Protein AF-A0A838XEP1-F1 (afdb_monomer_lite)

Radius of gyration: 15.71 Å; chains: 1; bounding box: 43×40×40 Å

Foldseek 3Di:
DPQDWPDKDWEDPVPPFDIWIWTDTAQKIWIFTPQKIKMKRQDDPDDPVVCVVPVQDGSLCVWIFIDIPNHTFWIKHWDPPADDDQAGKTKIFIDGHCVQDPAQWIWIFHNVLTWIWTAHPVGTAWTDDPVQSVVQVCCVPVVPDGSHDRDGIDGDPVYDRNSVRVRVRVSVSSVD

Secondary structure (DSSP, 8-state):
------EEEEE-TTSTT--EEEEEETTEEEEEETTEEEEEE----S-HHHHHH-TT--GGGT-EEEEETTEEEEEEEEPTTPPPSTTS-EEEEEEE-TTTS-TT-EEEEETTTTEEEEEETTEEEEE--GGGHHHHHHHHHH-SS-GGGPPPPEE-TT--HHHHHHHHHHHHTTT-

Sequence (176 aa):
MNEEKRFEWQAFRRARWGPVRVVVRDGLIEATVEDAVVELDVTDRRSAAERAANQWRSVFDDGVPVSLNGARVATVTTAQGSPGGLVRRKRHTITGDAGFVLPGMEYTGRSLPDLVTLRCDAGVLVASRRWASPINVAVTEWSIVREYDLIAPRVTKLAAPEHIALWAALKESQRS

pLDDT: mean 87.33, std 12.67, range [39.53, 98.5]

Organism: NCBI:txid2754045

Structure (mmCIF, N/CA/C/O backbone):
data_AF-A0A838XEP1-F1
#
_entry.id   AF-A0A838XEP1-F1
#
loop_
_atom_site.group_PDB
_atom_site.id
_atom_site.type_symbol
_atom_site.label_atom_id
_atom_site.label_alt_id
_atom_site.label_comp_id
_atom_site.label_asym_id
_atom_site.label_entity_id
_atom_site.label_seq_id
_atom_site.pdbx_PDB_ins_code
_atom_site.Cartn_x
_atom_site.Cartn_y
_atom_site.Cartn_z
_atom_site.occupancy
_atom_site.B_iso_or_equiv
_atom_site.auth_seq_id
_atom_site.auth_comp_id
_atom_site.auth_asym_id
_atom_site.auth_atom_id
_atom_site.pdbx_PDB_model_num
ATOM 1 N N . MET A 1 1 ? 25.930 -6.815 4.510 1.00 39.53 1 MET A N 1
ATOM 2 C CA . MET A 1 1 ? 25.878 -5.795 3.445 1.00 39.53 1 MET A CA 1
ATOM 3 C C . MET A 1 1 ? 24.838 -4.794 3.908 1.00 39.53 1 MET A C 1
ATOM 5 O O . MET A 1 1 ? 23.689 -5.186 4.028 1.00 39.53 1 MET A O 1
ATOM 9 N N . ASN A 1 2 ? 25.254 -3.610 4.364 1.00 43.31 2 ASN A N 1
ATOM 10 C CA . ASN A 1 2 ? 24.314 -2.599 4.856 1.00 43.31 2 ASN A CA 1
ATOM 11 C C . ASN A 1 2 ? 23.475 -2.137 3.665 1.00 43.31 2 ASN A C 1
ATOM 13 O O . ASN A 1 2 ? 24.017 -1.503 2.765 1.00 43.31 2 ASN A O 1
ATOM 17 N N . GLU A 1 3 ? 22.192 -2.486 3.636 1.00 57.25 3 GLU A N 1
ATOM 18 C CA . GLU A 1 3 ? 21.245 -1.847 2.727 1.00 57.25 3 GLU A CA 1
ATOM 19 C C . GLU A 1 3 ? 21.191 -0.367 3.097 1.00 57.25 3 GLU A C 1
ATOM 21 O O . GLU A 1 3 ? 20.745 0.012 4.184 1.00 57.25 3 GLU A O 1
ATOM 26 N N . GLU A 1 4 ? 21.755 0.468 2.232 1.00 74.25 4 GLU A N 1
ATOM 27 C CA . GLU A 1 4 ? 21.905 1.887 2.501 1.00 74.25 4 GLU A CA 1
ATOM 28 C C . GLU A 1 4 ? 20.518 2.536 2.484 1.00 74.25 4 GLU A C 1
ATOM 30 O O . GLU A 1 4 ? 19.822 2.591 1.467 1.00 74.25 4 GLU A O 1
ATOM 35 N N . LYS A 1 5 ? 20.073 2.975 3.661 1.00 78.12 5 LYS A N 1
ATOM 36 C CA . LYS A 1 5 ? 18.837 3.734 3.824 1.00 78.12 5 LYS A CA 1
ATOM 37 C C . LYS A 1 5 ? 18.925 4.999 2.967 1.00 78.12 5 LYS A C 1
ATOM 39 O O . LYS A 1 5 ? 19.746 5.867 3.253 1.00 78.12 5 LYS A O 1
ATOM 44 N N . ARG A 1 6 ? 18.047 5.124 1.964 1.00 79.88 6 ARG A N 1
ATOM 45 C CA . ARG A 1 6 ? 17.985 6.300 1.082 1.00 79.88 6 ARG A CA 1
ATOM 46 C C . ARG A 1 6 ? 17.428 7.507 1.830 1.00 79.88 6 ARG A C 1
ATOM 48 O O . ARG A 1 6 ? 18.043 8.566 1.823 1.00 79.88 6 ARG A O 1
ATOM 55 N N . PHE A 1 7 ? 16.285 7.342 2.498 1.00 86.00 7 PHE A N 1
ATOM 56 C CA . PHE A 1 7 ? 15.699 8.365 3.368 1.00 86.00 7 PHE A CA 1
ATOM 57 C C . PHE A 1 7 ? 14.668 7.770 4.341 1.00 86.00 7 PHE A C 1
ATOM 59 O O . PHE A 1 7 ? 14.270 6.609 4.239 1.00 86.00 7 PHE A O 1
ATOM 66 N N . GLU A 1 8 ? 14.258 8.569 5.325 1.00 89.56 8 GLU A N 1
ATOM 67 C CA . GLU A 1 8 ? 13.152 8.274 6.243 1.00 89.56 8 GLU A CA 1
ATOM 68 C C . GLU A 1 8 ? 12.376 9.550 6.516 1.00 89.56 8 GLU A C 1
ATOM 70 O O . GLU A 1 8 ? 12.986 10.597 6.726 1.00 89.56 8 GLU A O 1
ATOM 75 N N . TRP A 1 9 ? 11.056 9.419 6.604 1.00 88.00 9 TRP A N 1
ATOM 76 C CA . TRP A 1 9 ? 10.175 10.491 7.042 1.00 88.00 9 TRP A CA 1
ATOM 77 C C . TRP A 1 9 ? 9.126 9.982 8.031 1.00 88.00 9 TRP A C 1
ATOM 79 O O . TRP A 1 9 ? 8.805 8.792 8.105 1.00 88.00 9 TRP A O 1
ATOM 89 N N . GLN A 1 10 ? 8.569 10.906 8.813 1.00 89.50 10 GLN A N 1
ATOM 90 C CA . GLN A 1 10 ? 7.481 10.622 9.744 1.00 89.50 10 GLN A CA 1
ATOM 91 C C . GLN A 1 10 ? 6.405 11.701 9.644 1.00 89.50 10 GLN A C 1
ATOM 93 O O . GLN A 1 10 ? 6.710 12.890 9.663 1.00 89.50 10 GLN A O 1
ATOM 98 N N . ALA A 1 11 ? 5.137 11.296 9.606 1.00 88.44 11 ALA A N 1
ATOM 99 C CA . ALA A 1 11 ? 4.006 12.209 9.477 1.00 88.44 11 ALA A CA 1
ATOM 100 C C . ALA A 1 11 ? 2.836 11.832 10.399 1.00 88.44 11 ALA A C 1
ATOM 102 O O . ALA A 1 11 ? 2.818 10.787 11.053 1.00 88.44 11 ALA A O 1
ATOM 103 N N . PHE A 1 12 ? 1.833 12.713 10.438 1.00 89.25 12 PHE A N 1
ATOM 104 C CA . PHE A 1 12 ? 0.529 12.477 11.069 1.00 89.25 12 PHE A CA 1
ATOM 105 C C . PHE A 1 12 ? 0.570 12.192 12.578 1.00 89.25 12 PHE A C 1
ATOM 107 O O . PHE A 1 12 ? -0.330 11.549 13.106 1.00 89.25 12 PHE A O 1
ATOM 114 N N . ARG A 1 13 ? 1.559 12.727 13.304 1.00 86.88 13 ARG A N 1
ATOM 115 C CA . ARG A 1 13 ? 1.718 12.535 14.764 1.00 86.88 13 ARG A CA 1
ATOM 116 C C . ARG A 1 13 ? 0.484 12.912 15.597 1.00 86.88 13 ARG A C 1
ATOM 118 O O . ARG A 1 13 ? 0.311 12.401 16.692 1.00 86.88 13 ARG A O 1
ATOM 125 N N . ARG A 1 14 ? -0.350 13.833 15.100 1.00 86.50 14 ARG A N 1
ATOM 126 C CA . ARG A 1 14 ? -1.587 14.287 15.768 1.00 86.50 14 ARG A CA 1
ATOM 127 C C . ARG A 1 14 ? -2.838 13.520 15.328 1.00 86.50 14 ARG A C 1
ATOM 129 O O . ARG A 1 14 ? -3.922 13.775 15.848 1.00 86.50 14 ARG A O 1
ATOM 136 N N . ALA A 1 15 ? -2.726 12.638 14.336 1.00 89.75 15 ALA A N 1
ATOM 137 C CA . ALA A 1 15 ? -3.834 11.783 13.940 1.00 89.75 15 ALA A CA 1
ATOM 138 C C . ALA A 1 15 ? -4.015 10.671 14.979 1.00 89.75 15 ALA A C 1
ATOM 140 O O . ALA A 1 15 ? -3.038 10.133 15.480 1.00 89.75 15 ALA A O 1
ATOM 141 N N . ARG A 1 16 ? -5.266 10.293 15.270 1.00 91.81 16 ARG A N 1
ATOM 142 C CA . ARG A 1 16 ? -5.583 9.257 16.276 1.00 91.81 16 ARG A CA 1
ATOM 143 C C . ARG A 1 16 ? -5.008 7.872 15.966 1.00 91.81 16 ARG A C 1
ATOM 145 O O . ARG A 1 16 ? -4.899 7.068 16.872 1.00 91.81 16 ARG A O 1
ATOM 152 N N . TRP A 1 17 ? -4.724 7.614 14.697 1.00 92.56 17 TRP A N 1
ATOM 153 C CA . TRP A 1 17 ? -4.163 6.370 14.168 1.00 92.56 17 TRP A CA 1
ATOM 154 C C . TRP A 1 17 ? -2.677 6.506 13.819 1.00 92.56 17 TRP A C 1
ATOM 156 O O . TRP A 1 17 ? -2.081 5.578 13.294 1.00 92.56 17 TRP A O 1
ATOM 166 N N . GLY A 1 18 ? -2.112 7.707 13.973 1.00 90.38 18 GLY A N 1
ATOM 167 C CA . GLY A 1 18 ? -0.711 7.972 13.681 1.00 90.38 18 GLY A CA 1
ATOM 168 C C . GLY A 1 18 ? 0.163 7.794 14.924 1.00 90.38 18 GLY A C 1
ATOM 169 O O . GLY A 1 18 ? -0.347 7.549 16.015 1.00 90.38 18 GLY A O 1
ATOM 170 N N . PRO A 1 19 ? 1.480 8.004 14.793 1.00 93.25 19 PRO A N 1
ATOM 171 C CA . PRO A 1 19 ? 2.179 8.462 13.592 1.00 93.25 19 PRO A CA 1
ATOM 172 C C . PRO A 1 19 ? 2.364 7.373 12.527 1.00 93.25 19 PRO A C 1
ATOM 174 O O . PRO A 1 19 ? 2.343 6.187 12.830 1.00 93.25 19 PRO A O 1
ATOM 177 N N . VAL A 1 20 ? 2.622 7.801 11.288 1.00 94.06 20 VAL A N 1
ATOM 178 C CA . VAL A 1 20 ? 3.193 6.936 10.241 1.00 94.06 20 VAL A CA 1
ATOM 179 C C . VAL A 1 20 ? 4.672 7.251 10.124 1.00 94.06 20 VAL A C 1
ATOM 181 O O . VAL A 1 20 ? 5.041 8.425 10.023 1.00 94.06 20 VAL A O 1
ATOM 184 N N . ARG A 1 21 ? 5.503 6.215 10.093 1.00 94.12 21 ARG A N 1
ATOM 185 C CA . ARG A 1 21 ? 6.922 6.291 9.738 1.00 94.12 21 ARG A CA 1
ATOM 186 C C . ARG A 1 21 ? 7.129 5.550 8.424 1.00 94.12 21 ARG A C 1
ATOM 188 O O . ARG A 1 21 ? 6.587 4.463 8.277 1.00 94.12 21 ARG A O 1
ATOM 195 N N . VAL A 1 22 ? 7.891 6.115 7.495 1.00 93.69 22 VAL A N 1
ATOM 196 C CA . VAL A 1 22 ? 8.273 5.435 6.252 1.00 93.69 22 VAL A CA 1
ATOM 197 C C . VAL A 1 22 ? 9.783 5.470 6.101 1.00 93.69 22 VAL A C 1
ATOM 199 O O . VAL A 1 22 ? 10.406 6.517 6.273 1.00 93.69 22 VAL A O 1
ATOM 202 N N . VAL A 1 23 ? 10.364 4.318 5.785 1.00 93.81 23 VAL A N 1
ATOM 203 C CA . VAL A 1 23 ? 11.787 4.136 5.507 1.00 93.81 23 VAL A CA 1
ATOM 204 C C . VAL A 1 23 ? 11.922 3.592 4.092 1.00 93.81 23 VAL A C 1
ATOM 206 O O . VAL A 1 23 ? 11.349 2.556 3.761 1.00 93.81 23 VAL A O 1
ATOM 209 N N . VAL A 1 24 ? 12.695 4.283 3.259 1.00 91.69 24 VAL A N 1
ATOM 210 C CA . VAL A 1 24 ? 12.974 3.856 1.886 1.00 91.69 24 VAL A CA 1
ATOM 211 C C . VAL A 1 24 ? 14.422 3.398 1.794 1.00 91.69 24 VAL A C 1
ATOM 213 O O . VAL A 1 24 ? 15.354 4.129 2.144 1.00 91.69 24 VAL A O 1
ATOM 216 N N . ARG A 1 25 ? 14.602 2.169 1.321 1.00 92.31 25 ARG A N 1
ATOM 217 C CA . ARG A 1 25 ? 15.888 1.536 1.014 1.00 92.31 25 ARG A CA 1
ATOM 218 C C . ARG A 1 25 ? 15.909 1.186 -0.474 1.00 92.31 25 ARG A C 1
ATOM 220 O O . ARG A 1 25 ? 14.924 1.386 -1.185 1.00 92.31 25 ARG A O 1
ATOM 227 N N . ASP A 1 26 ? 17.039 0.703 -0.971 1.00 88.50 26 ASP A N 1
ATOM 228 C CA . ASP A 1 26 ? 17.112 0.260 -2.362 1.00 88.50 26 ASP A CA 1
ATOM 229 C C . ASP A 1 26 ? 16.201 -0.958 -2.585 1.00 88.50 26 ASP A C 1
ATOM 231 O O . ASP A 1 26 ? 16.362 -1.981 -1.930 1.00 88.50 26 ASP A O 1
ATOM 235 N N . GLY A 1 27 ? 15.195 -0.822 -3.454 1.00 90.00 27 GLY A N 1
ATOM 236 C CA . GLY A 1 27 ? 14.239 -1.896 -3.751 1.00 90.00 27 GLY A CA 1
ATOM 237 C C . GLY A 1 27 ? 13.223 -2.226 -2.647 1.00 90.00 27 GLY A C 1
ATOM 238 O O . GLY A 1 27 ? 12.381 -3.095 -2.860 1.00 90.00 27 GLY A O 1
ATOM 239 N N . LEU A 1 28 ? 13.236 -1.530 -1.503 1.00 94.62 28 LEU A N 1
ATOM 240 C CA . LEU A 1 28 ? 12.352 -1.820 -0.369 1.00 94.62 28 LEU A CA 1
ATOM 241 C C . LEU A 1 28 ? 11.754 -0.541 0.228 1.00 94.62 28 LEU A C 1
ATOM 243 O O . LEU A 1 28 ? 12.466 0.421 0.523 1.00 94.62 28 LEU A O 1
ATOM 247 N N . ILE A 1 29 ? 10.443 -0.556 0.463 1.00 96.44 29 ILE A N 1
ATOM 248 C CA . ILE A 1 29 ? 9.723 0.511 1.167 1.00 96.44 29 ILE A CA 1
ATOM 249 C C . ILE A 1 29 ? 9.061 -0.086 2.400 1.00 96.44 29 ILE A C 1
ATOM 251 O O . ILE A 1 29 ? 8.213 -0.963 2.283 1.00 96.44 29 ILE A O 1
ATOM 255 N N . GLU A 1 30 ? 9.417 0.419 3.572 1.00 97.50 30 GLU A N 1
ATOM 256 C CA . GLU A 1 30 ? 8.855 0.010 4.855 1.00 97.50 30 GLU A C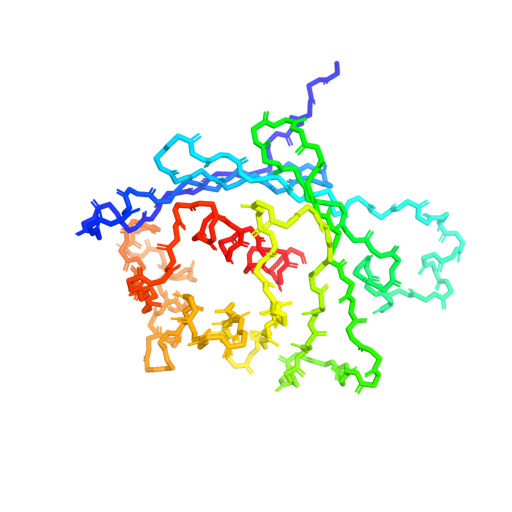A 1
ATOM 257 C C . GLU A 1 30 ? 7.989 1.141 5.408 1.00 97.50 30 GLU A C 1
ATOM 259 O O . GLU A 1 30 ? 8.416 2.295 5.444 1.00 97.50 30 GLU A O 1
ATOM 264 N N . ALA A 1 31 ? 6.778 0.824 5.851 1.00 97.19 31 ALA A N 1
ATOM 265 C CA . ALA A 1 31 ? 5.889 1.744 6.537 1.00 97.19 31 ALA A CA 1
ATOM 266 C C . ALA A 1 31 ? 5.448 1.152 7.876 1.00 97.19 31 ALA A C 1
ATOM 268 O O . ALA A 1 31 ? 5.005 0.008 7.943 1.00 97.19 31 ALA A O 1
ATOM 269 N N . THR A 1 32 ? 5.522 1.954 8.933 1.00 98.06 32 THR A N 1
ATOM 270 C CA . THR A 1 32 ? 5.152 1.560 10.294 1.00 98.06 32 THR A CA 1
ATOM 271 C C . THR A 1 32 ? 4.014 2.425 10.812 1.00 98.06 32 THR A C 1
ATOM 273 O O . THR A 1 32 ? 4.085 3.659 10.742 1.00 98.06 32 THR A O 1
ATOM 276 N N . VAL A 1 33 ? 2.991 1.773 11.364 1.00 97.31 33 VAL A N 1
ATOM 277 C CA . VAL A 1 33 ? 1.883 2.389 12.103 1.00 97.31 33 VAL A CA 1
ATOM 278 C C . VAL A 1 33 ? 1.587 1.515 13.312 1.00 97.31 33 VAL A C 1
ATOM 280 O O . VAL A 1 33 ? 1.276 0.341 13.140 1.00 97.31 33 VAL A O 1
ATOM 283 N N . GLU A 1 34 ? 1.674 2.081 14.517 1.00 95.19 34 GLU A N 1
ATOM 284 C CA . GLU A 1 34 ? 1.606 1.304 15.766 1.00 95.19 34 GLU A CA 1
ATOM 285 C C . GLU A 1 34 ? 2.585 0.109 15.710 1.00 95.19 34 GLU A C 1
ATOM 287 O O . GLU A 1 34 ? 3.764 0.314 15.415 1.00 95.19 34 GLU A O 1
ATOM 292 N N . ASP A 1 35 ? 2.099 -1.113 15.934 1.00 96.06 35 ASP A N 1
ATOM 293 C CA . ASP A 1 35 ? 2.884 -2.353 15.879 1.00 96.06 35 ASP A CA 1
ATOM 294 C C . ASP A 1 35 ? 2.875 -3.022 14.487 1.00 96.06 35 ASP A C 1
ATOM 296 O O . ASP A 1 35 ? 3.428 -4.108 14.308 1.00 96.06 35 ASP A O 1
ATOM 300 N N . ALA A 1 36 ? 2.234 -2.405 13.487 1.00 97.75 36 ALA A N 1
ATOM 301 C CA . ALA A 1 36 ? 2.167 -2.933 12.128 1.00 97.75 36 ALA A CA 1
ATOM 302 C C . ALA A 1 36 ? 3.304 -2.377 11.263 1.00 97.75 36 ALA A C 1
ATOM 304 O O . ALA A 1 36 ? 3.351 -1.179 10.965 1.00 97.75 36 ALA A O 1
ATOM 305 N N . VAL A 1 37 ? 4.185 -3.267 10.808 1.00 98.38 37 VAL A N 1
ATOM 306 C CA . VAL A 1 37 ? 5.260 -2.977 9.853 1.00 98.38 37 VAL A CA 1
ATOM 307 C C . VAL A 1 37 ? 4.908 -3.610 8.513 1.00 98.38 37 VAL A C 1
ATOM 309 O O . VAL A 1 37 ? 4.905 -4.833 8.383 1.00 98.38 37 VAL A O 1
ATOM 312 N N . VAL A 1 38 ? 4.604 -2.780 7.518 1.00 98.50 38 VAL A N 1
ATOM 313 C CA . VAL A 1 38 ? 4.357 -3.223 6.143 1.00 98.50 38 VAL A CA 1
ATOM 314 C C . VAL A 1 38 ? 5.575 -2.938 5.286 1.00 98.50 38 VAL A C 1
ATOM 316 O O . VAL A 1 38 ? 6.050 -1.807 5.237 1.00 98.50 38 VAL A O 1
ATOM 319 N N . GLU A 1 39 ? 6.032 -3.946 4.558 1.00 98.38 39 GLU A N 1
ATOM 320 C CA . GLU A 1 39 ? 7.153 -3.845 3.629 1.00 98.38 39 GLU A CA 1
ATOM 321 C C . GLU A 1 39 ? 6.686 -4.144 2.204 1.00 98.38 39 GLU A C 1
ATOM 323 O O . GLU A 1 39 ? 5.961 -5.112 1.966 1.00 98.38 39 GLU A O 1
ATOM 328 N N . LEU A 1 40 ? 7.120 -3.319 1.254 1.00 97.69 40 LEU A N 1
ATOM 329 C CA . LEU A 1 40 ? 6.954 -3.527 -0.179 1.00 97.69 40 LEU A CA 1
ATOM 330 C C . LEU A 1 40 ? 8.312 -3.779 -0.819 1.00 97.69 40 LEU A C 1
ATOM 332 O O . LEU A 1 40 ? 9.165 -2.890 -0.828 1.00 97.69 40 LEU A O 1
ATOM 336 N N . ASP A 1 41 ? 8.476 -4.958 -1.410 1.00 96.25 41 ASP A N 1
ATOM 337 C CA . ASP A 1 41 ? 9.644 -5.290 -2.224 1.00 96.25 41 ASP A CA 1
ATOM 338 C C . ASP A 1 41 ? 9.399 -4.850 -3.670 1.00 96.25 41 ASP A C 1
ATOM 340 O O . ASP A 1 41 ? 8.787 -5.549 -4.480 1.00 96.25 41 ASP A O 1
ATOM 344 N N . VAL A 1 42 ? 9.863 -3.645 -3.976 1.00 94.38 42 VAL A N 1
ATOM 345 C CA . VAL A 1 42 ? 9.758 -3.002 -5.290 1.00 94.38 42 VAL A CA 1
ATOM 346 C C . VAL A 1 42 ? 11.017 -3.213 -6.136 1.00 94.38 42 VAL A C 1
ATOM 348 O O . VAL A 1 42 ? 11.239 -2.491 -7.108 1.00 94.38 42 VAL A O 1
ATOM 351 N N . THR A 1 43 ? 11.852 -4.194 -5.785 1.00 92.12 43 THR A N 1
ATOM 352 C CA . THR A 1 43 ? 13.084 -4.497 -6.517 1.00 92.12 43 THR A CA 1
ATOM 353 C C . THR A 1 43 ? 12.763 -4.936 -7.942 1.00 92.12 43 THR A C 1
ATOM 355 O O . THR A 1 43 ? 12.121 -5.969 -8.162 1.00 92.12 43 THR A O 1
ATOM 358 N N . ASP A 1 44 ? 13.265 -4.186 -8.925 1.00 89.44 44 ASP A N 1
ATOM 359 C CA . ASP A 1 44 ? 13.174 -4.570 -10.331 1.00 89.44 44 ASP A CA 1
ATOM 360 C C . ASP A 1 44 ? 14.171 -5.698 -10.630 1.00 89.44 44 ASP A C 1
ATOM 362 O O . ASP A 1 44 ? 15.372 -5.481 -10.797 1.00 89.44 44 ASP A O 1
ATOM 366 N N . ARG A 1 45 ? 13.656 -6.928 -10.678 1.00 89.56 45 ARG A N 1
ATOM 367 C CA . ARG A 1 45 ? 14.443 -8.149 -10.915 1.00 89.56 45 ARG A CA 1
ATOM 368 C C . ARG A 1 45 ? 14.732 -8.410 -12.393 1.00 89.56 45 ARG A C 1
ATOM 370 O O . ARG A 1 45 ? 15.388 -9.400 -12.712 1.00 89.56 45 ARG A O 1
ATOM 377 N N . ARG A 1 46 ? 14.257 -7.552 -13.300 1.00 89.25 46 ARG A N 1
ATOM 378 C CA . ARG A 1 46 ? 14.500 -7.697 -14.737 1.00 89.25 46 ARG A CA 1
ATOM 379 C C . ARG A 1 46 ? 15.968 -7.453 -15.074 1.00 89.25 46 ARG A C 1
ATOM 381 O O . ARG A 1 46 ? 16.639 -6.573 -14.515 1.00 89.25 46 ARG A O 1
ATOM 388 N N . SER A 1 47 ? 16.454 -8.188 -16.066 1.00 90.62 47 SER A N 1
ATOM 389 C CA . SER A 1 47 ? 17.787 -7.976 -16.624 1.00 90.62 47 SER A CA 1
ATOM 390 C C . SER A 1 47 ? 17.937 -6.561 -17.202 1.00 90.62 47 SER A C 1
ATOM 392 O O . SER A 1 47 ? 16.963 -5.890 -17.553 1.00 90.62 47 SER A O 1
ATOM 394 N N . ALA A 1 48 ? 19.178 -6.086 -17.338 1.00 89.62 48 ALA A N 1
ATOM 395 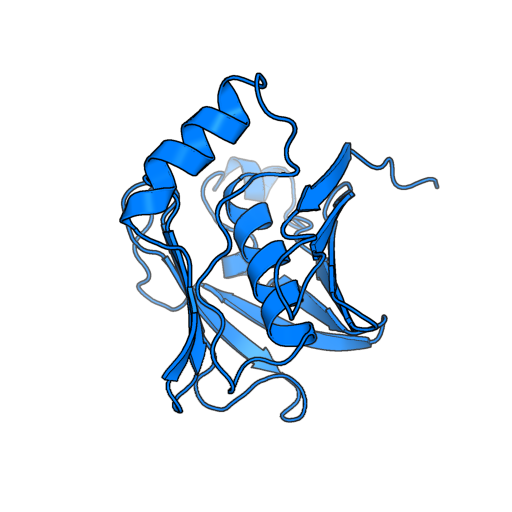C CA . ALA A 1 48 ? 19.445 -4.779 -17.944 1.00 89.62 48 ALA A CA 1
ATOM 396 C C . ALA A 1 48 ? 18.920 -4.689 -19.391 1.00 89.62 48 ALA A C 1
ATOM 398 O O . ALA A 1 48 ? 18.411 -3.645 -19.793 1.00 89.62 48 ALA A O 1
ATOM 399 N N . ALA A 1 49 ? 18.985 -5.792 -20.147 1.00 90.50 49 ALA A N 1
ATOM 400 C CA . ALA A 1 49 ? 18.465 -5.868 -21.510 1.00 90.50 49 ALA A CA 1
ATOM 401 C C . ALA A 1 49 ? 16.933 -5.727 -21.551 1.00 90.50 49 ALA A C 1
ATOM 403 O O . ALA A 1 49 ? 16.406 -4.951 -22.347 1.00 90.50 49 ALA A O 1
ATOM 404 N N . GLU A 1 50 ? 16.212 -6.408 -20.656 1.00 88.00 50 GLU A N 1
ATOM 405 C CA . GLU A 1 50 ? 14.750 -6.291 -20.547 1.00 88.00 50 GLU A CA 1
ATOM 406 C C . GLU A 1 50 ? 14.313 -4.893 -20.098 1.00 88.00 50 GLU A C 1
ATOM 408 O O . GLU A 1 50 ? 13.320 -4.360 -20.599 1.00 88.00 50 GLU A O 1
ATOM 413 N N . ARG A 1 51 ? 15.067 -4.268 -19.183 1.00 87.62 51 ARG A N 1
ATOM 414 C CA . ARG A 1 51 ? 14.824 -2.882 -18.761 1.00 87.62 51 ARG A CA 1
ATOM 415 C C . ARG A 1 51 ? 15.048 -1.894 -19.902 1.00 87.62 51 ARG A C 1
ATOM 417 O O . ARG A 1 51 ? 14.223 -1.006 -20.087 1.00 87.62 51 ARG A O 1
ATOM 424 N N . ALA A 1 52 ? 16.100 -2.077 -20.699 1.00 87.31 52 ALA A N 1
ATOM 425 C CA . ALA A 1 52 ? 16.359 -1.243 -21.872 1.00 87.31 52 ALA A CA 1
ATOM 426 C C . ALA A 1 52 ? 15.273 -1.401 -22.950 1.00 87.31 52 ALA A C 1
ATOM 428 O O . ALA A 1 52 ? 14.859 -0.417 -23.559 1.00 87.31 52 ALA A O 1
ATOM 429 N N . ALA A 1 53 ? 14.770 -2.622 -23.155 1.00 90.06 53 ALA A N 1
ATOM 430 C CA . ALA A 1 53 ? 13.708 -2.894 -24.121 1.00 90.06 53 ALA A CA 1
ATOM 431 C C . ALA A 1 53 ? 12.350 -2.299 -23.706 1.00 90.06 53 ALA A C 1
ATOM 433 O O . ALA A 1 53 ? 11.556 -1.921 -24.567 1.00 90.06 53 ALA A O 1
ATOM 434 N N . ASN A 1 54 ? 12.064 -2.205 -22.400 1.00 83.88 54 ASN A N 1
ATOM 435 C CA . ASN A 1 54 ? 10.823 -1.619 -21.898 1.00 83.88 54 ASN A CA 1
ATOM 436 C C . ASN A 1 54 ? 11.016 -0.877 -20.565 1.00 83.88 54 ASN A C 1
ATOM 438 O O . ASN A 1 54 ? 10.642 -1.358 -19.487 1.00 83.88 54 ASN A O 1
ATOM 442 N N . GLN A 1 55 ? 11.564 0.335 -20.667 1.00 82.88 55 GLN A N 1
ATOM 443 C CA . GLN A 1 55 ? 11.877 1.195 -19.520 1.00 82.88 55 GLN A CA 1
ATOM 444 C C . GLN A 1 55 ? 10.639 1.706 -18.764 1.00 82.88 55 GLN A C 1
ATOM 446 O O . GLN A 1 55 ? 10.750 2.145 -17.626 1.00 82.88 55 GLN A O 1
ATOM 451 N N . TRP A 1 56 ? 9.457 1.655 -19.386 1.00 80.62 56 TRP A N 1
ATOM 452 C CA . TRP A 1 56 ? 8.214 2.196 -18.821 1.00 80.62 56 TRP A CA 1
ATOM 453 C C . TRP A 1 56 ? 7.344 1.147 -18.127 1.00 80.62 56 TRP A C 1
ATOM 455 O O . TRP A 1 56 ? 6.342 1.502 -17.499 1.00 80.62 56 TRP A O 1
ATOM 465 N N . ARG A 1 57 ? 7.694 -0.138 -18.256 1.00 83.88 57 ARG A N 1
ATOM 466 C CA . ARG A 1 57 ? 6.998 -1.230 -17.573 1.00 83.88 57 ARG A CA 1
ATOM 467 C C . ARG A 1 57 ? 7.203 -1.111 -16.068 1.00 83.88 57 ARG A C 1
ATOM 469 O O . ARG A 1 57 ? 8.321 -0.887 -15.605 1.00 83.88 57 ARG A O 1
ATOM 476 N N . SER A 1 58 ? 6.116 -1.258 -15.321 1.00 86.50 58 SER A N 1
ATOM 477 C CA . SER A 1 58 ? 6.122 -1.132 -13.869 1.00 86.50 58 SER A CA 1
ATOM 478 C C . SER A 1 58 ? 6.479 -2.463 -13.216 1.00 86.50 58 SER A C 1
ATOM 480 O O . SER A 1 58 ? 6.001 -3.500 -13.660 1.00 86.50 58 SER A O 1
ATOM 482 N N . VAL A 1 59 ? 7.223 -2.442 -12.107 1.00 91.12 59 VAL A N 1
ATOM 483 C CA . VAL A 1 59 ? 7.447 -3.644 -11.276 1.00 91.12 59 VAL A CA 1
ATOM 484 C C . VAL A 1 59 ? 6.136 -4.251 -10.758 1.00 91.12 59 VAL A C 1
ATOM 486 O O . VAL A 1 59 ? 6.030 -5.457 -10.572 1.00 91.12 59 VAL A O 1
ATOM 489 N N . PHE A 1 60 ? 5.084 -3.436 -10.615 1.00 92.12 60 PHE A N 1
ATOM 490 C CA . PHE A 1 60 ? 3.739 -3.905 -10.280 1.00 92.12 60 PHE A CA 1
ATOM 491 C C . PHE A 1 60 ? 3.106 -4.763 -11.384 1.00 92.12 60 PHE A C 1
ATOM 493 O O . PHE A 1 60 ? 2.170 -5.506 -11.099 1.00 92.12 60 PHE A O 1
ATOM 500 N N . ASP A 1 61 ? 3.598 -4.697 -12.622 1.00 90.31 61 ASP A N 1
ATOM 501 C CA . ASP A 1 61 ? 3.132 -5.567 -13.706 1.00 90.31 61 ASP A CA 1
ATOM 502 C C . ASP A 1 61 ? 3.658 -7.006 -13.532 1.00 90.31 61 ASP A C 1
ATOM 504 O O . ASP A 1 61 ? 3.049 -7.936 -14.055 1.00 90.31 61 ASP A O 1
ATOM 508 N N . ASP A 1 62 ? 4.757 -7.190 -12.788 1.00 90.06 62 ASP A N 1
ATOM 509 C CA . ASP A 1 62 ? 5.336 -8.493 -12.416 1.00 90.06 62 ASP A CA 1
ATOM 510 C C . ASP A 1 62 ? 4.900 -8.966 -11.013 1.00 90.06 62 ASP A C 1
ATOM 512 O O . ASP A 1 62 ? 5.090 -10.126 -10.648 1.00 90.06 62 ASP A O 1
ATOM 516 N N . GLY A 1 63 ? 4.262 -8.080 -10.243 1.00 94.38 63 GLY A N 1
ATOM 517 C CA . GLY A 1 63 ? 3.793 -8.338 -8.888 1.00 94.38 63 GLY A CA 1
ATOM 518 C C . GLY A 1 63 ? 4.808 -7.927 -7.824 1.00 94.38 63 GLY A C 1
ATOM 519 O O . GLY A 1 63 ? 5.938 -8.402 -7.791 1.00 94.38 63 GLY A O 1
ATOM 520 N N . VAL A 1 64 ? 4.368 -7.066 -6.909 1.00 96.81 64 VAL A N 1
ATOM 521 C CA . VAL A 1 64 ? 5.154 -6.562 -5.777 1.00 96.81 64 VAL A CA 1
ATOM 522 C C . VAL A 1 64 ? 4.754 -7.325 -4.513 1.00 96.81 64 VAL A C 1
ATOM 524 O O . VAL A 1 64 ? 3.594 -7.224 -4.096 1.00 96.81 64 VAL A O 1
ATOM 527 N N . PRO A 1 65 ? 5.658 -8.111 -3.904 1.00 97.75 65 PRO A N 1
ATOM 528 C CA . PRO A 1 65 ? 5.410 -8.759 -2.622 1.00 97.75 65 PRO A CA 1
ATOM 529 C C . PRO A 1 65 ? 5.146 -7.746 -1.505 1.00 97.75 65 PRO A C 1
ATOM 531 O O . PRO A 1 65 ? 5.799 -6.706 -1.430 1.00 97.75 65 PRO A O 1
ATOM 534 N N . VAL A 1 66 ? 4.214 -8.096 -0.619 1.00 98.31 66 VAL A N 1
ATOM 535 C CA . VAL A 1 66 ? 3.915 -7.365 0.614 1.00 98.31 66 VAL A CA 1
ATOM 536 C C . VAL A 1 66 ? 4.196 -8.270 1.802 1.00 98.31 66 VAL A C 1
ATOM 538 O O . VAL A 1 66 ? 3.633 -9.371 1.883 1.00 98.31 66 VAL A O 1
ATOM 541 N N . SER A 1 67 ? 5.001 -7.783 2.738 1.00 98.44 67 SER A N 1
ATOM 542 C CA . SER A 1 67 ? 5.197 -8.425 4.035 1.00 98.44 67 SER A CA 1
ATOM 543 C C . SER A 1 67 ? 4.548 -7.610 5.146 1.00 98.44 67 SER A C 1
ATOM 545 O O . SER A 1 67 ? 4.553 -6.382 5.103 1.00 98.44 67 SER A O 1
ATOM 547 N N . LEU A 1 68 ? 3.992 -8.302 6.136 1.00 98.38 68 LEU A N 1
ATOM 548 C CA . LEU A 1 68 ? 3.523 -7.743 7.396 1.00 98.38 68 LEU A CA 1
ATOM 549 C C . LEU A 1 68 ? 4.358 -8.361 8.514 1.00 98.38 68 LEU A C 1
ATOM 551 O O . LEU A 1 68 ? 4.376 -9.582 8.667 1.00 98.38 68 LEU A O 1
ATOM 555 N N . ASN A 1 69 ? 5.055 -7.525 9.282 1.00 97.69 69 ASN A N 1
ATOM 556 C CA . ASN A 1 69 ? 5.908 -7.943 10.396 1.00 97.69 69 ASN A CA 1
ATOM 557 C C . ASN A 1 69 ? 6.902 -9.056 9.996 1.00 97.69 69 ASN A C 1
ATOM 559 O O . ASN A 1 69 ? 7.098 -10.029 10.721 1.00 97.69 69 ASN A O 1
ATOM 563 N N . GLY A 1 70 ? 7.494 -8.928 8.803 1.00 95.94 70 GLY A N 1
ATOM 564 C CA . GLY A 1 70 ? 8.464 -9.873 8.239 1.00 95.94 70 GLY A CA 1
ATOM 565 C C . GLY A 1 70 ? 7.871 -11.121 7.570 1.00 95.94 70 GLY A C 1
ATOM 566 O O . GLY A 1 70 ? 8.606 -11.871 6.930 1.00 95.94 70 GLY A O 1
ATOM 567 N N . ALA A 1 71 ? 6.558 -11.355 7.659 1.00 97.69 71 ALA A N 1
ATOM 568 C CA . ALA A 1 71 ? 5.892 -12.465 6.979 1.00 97.69 71 ALA A CA 1
ATOM 569 C C . ALA A 1 71 ? 5.237 -11.993 5.677 1.00 97.69 71 ALA A C 1
ATOM 571 O O . ALA A 1 71 ? 4.479 -11.026 5.676 1.00 97.69 71 ALA A O 1
ATOM 572 N N . ARG A 1 72 ? 5.477 -12.688 4.560 1.00 97.75 72 ARG A N 1
ATOM 573 C CA . ARG A 1 72 ? 4.815 -12.367 3.288 1.00 97.75 72 ARG A CA 1
ATOM 574 C C . ARG A 1 72 ? 3.323 -12.691 3.378 1.00 97.75 72 ARG A C 1
ATOM 576 O O . ARG A 1 72 ? 2.960 -13.855 3.505 1.00 97.75 72 ARG A O 1
ATOM 583 N N . VAL A 1 73 ? 2.477 -11.672 3.238 1.00 98.25 73 VAL A N 1
ATOM 584 C CA . VAL A 1 73 ? 1.014 -11.793 3.369 1.00 98.25 73 VAL A CA 1
ATOM 585 C C . VAL A 1 73 ? 0.262 -11.475 2.086 1.00 98.25 73 VAL A C 1
ATOM 587 O O . VAL A 1 73 ? -0.852 -11.956 1.909 1.00 98.25 73 VAL A O 1
ATOM 590 N N . ALA A 1 74 ? 0.832 -10.690 1.169 1.00 98.19 74 ALA A N 1
ATOM 591 C CA . ALA A 1 74 ? 0.134 -10.322 -0.059 1.00 98.19 74 ALA A CA 1
ATOM 592 C C . ALA A 1 74 ? 1.072 -10.080 -1.244 1.00 98.19 74 ALA A C 1
ATOM 594 O O . ALA A 1 74 ? 2.299 -10.128 -1.142 1.00 98.19 74 ALA A O 1
ATOM 595 N N . THR A 1 75 ? 0.466 -9.865 -2.407 1.00 98.19 75 THR A N 1
ATOM 596 C CA . THR A 1 75 ? 1.109 -9.401 -3.634 1.00 98.19 75 THR A CA 1
ATOM 597 C C . THR A 1 75 ? 0.221 -8.341 -4.283 1.00 98.19 75 THR A C 1
ATOM 599 O O . THR A 1 75 ? -0.994 -8.526 -4.408 1.00 98.19 75 THR A O 1
ATOM 602 N N . VAL A 1 76 ? 0.829 -7.230 -4.699 1.00 97.25 76 VAL A N 1
ATOM 603 C CA . VAL A 1 76 ? 0.170 -6.129 -5.408 1.00 97.25 76 VAL A CA 1
ATOM 604 C C . VAL A 1 76 ? 0.499 -6.218 -6.888 1.00 97.25 76 VAL A C 1
ATOM 606 O O . VAL A 1 76 ? 1.668 -6.240 -7.261 1.00 97.25 76 VAL A O 1
ATOM 609 N N . THR A 1 77 ? -0.522 -6.230 -7.740 1.00 95.69 77 THR A N 1
ATOM 610 C CA . THR A 1 77 ? -0.359 -6.290 -9.200 1.00 95.69 77 THR A CA 1
ATOM 611 C C . THR A 1 77 ? -1.085 -5.138 -9.874 1.00 95.69 77 THR A C 1
ATOM 613 O O . THR A 1 77 ? -2.138 -4.709 -9.405 1.00 95.69 77 THR A O 1
ATOM 616 N N . THR A 1 78 ? -0.550 -4.605 -10.972 1.00 92.81 78 THR A N 1
ATOM 617 C CA . THR A 1 78 ? -1.296 -3.665 -11.819 1.00 92.81 78 THR A CA 1
ATOM 618 C C . THR A 1 78 ? -2.514 -4.383 -12.404 1.00 92.81 78 THR A C 1
ATOM 620 O O . THR A 1 78 ? -2.389 -5.436 -13.026 1.00 92.81 78 THR A O 1
ATOM 623 N N . ALA A 1 79 ? -3.705 -3.811 -12.228 1.00 89.25 79 ALA A N 1
ATOM 624 C CA . ALA A 1 79 ? -4.919 -4.368 -12.809 1.00 89.25 79 ALA A CA 1
ATOM 625 C C . ALA A 1 79 ? -4.861 -4.305 -14.345 1.00 89.25 79 ALA A C 1
ATOM 627 O O . ALA A 1 79 ? -4.414 -3.310 -14.928 1.00 89.25 79 ALA A O 1
ATOM 628 N N . GLN A 1 80 ? -5.365 -5.347 -15.011 1.00 77.69 80 GLN A N 1
ATOM 629 C CA . GLN A 1 80 ? -5.442 -5.385 -16.472 1.00 77.69 80 GLN A CA 1
ATOM 630 C C . GLN A 1 80 ? -6.221 -4.182 -17.024 1.00 77.69 80 GLN A C 1
ATOM 632 O O . GLN A 1 80 ? -7.251 -3.780 -16.481 1.00 77.69 80 GLN A O 1
ATOM 637 N N . GLY A 1 81 ? -5.713 -3.587 -18.106 1.00 72.50 81 GLY A N 1
ATOM 638 C CA . GLY A 1 81 ? -6.326 -2.414 -18.740 1.00 72.50 81 GLY A CA 1
ATOM 639 C C . GLY A 1 81 ? -6.179 -1.108 -17.949 1.00 72.50 81 GLY A C 1
ATOM 640 O O . GLY A 1 81 ? -6.739 -0.087 -18.351 1.00 72.50 81 GLY A O 1
ATOM 641 N N . SER A 1 82 ? -5.424 -1.105 -16.844 1.00 75.19 82 SER A N 1
ATOM 642 C CA . SER A 1 82 ? -5.124 0.115 -16.103 1.00 75.19 82 SER A CA 1
ATOM 643 C C . SER A 1 82 ? -4.338 1.099 -16.990 1.00 75.19 82 SER A C 1
ATOM 645 O O . SER A 1 82 ? -3.274 0.748 -17.506 1.00 75.19 82 SER A O 1
ATOM 647 N N . PRO A 1 83 ? -4.820 2.339 -17.189 1.00 69.62 83 PRO A N 1
ATOM 648 C CA . PRO A 1 83 ? -4.161 3.279 -18.081 1.00 69.62 83 PRO A CA 1
ATOM 649 C C . PRO A 1 83 ? -2.775 3.702 -17.568 1.00 69.62 83 PRO A C 1
ATOM 651 O O . PRO A 1 83 ? -2.612 4.047 -16.398 1.00 69.62 83 PRO A O 1
ATOM 654 N N . GLY A 1 84 ? -1.788 3.771 -18.465 1.00 68.44 84 GLY A N 1
ATOM 655 C CA . GLY A 1 84 ? -0.482 4.380 -18.184 1.00 68.44 84 GLY A CA 1
ATOM 656 C C . GLY A 1 84 ? -0.516 5.918 -18.194 1.00 68.44 84 GLY A C 1
ATOM 657 O O . GLY A 1 84 ? -1.345 6.521 -18.876 1.00 68.44 84 GLY A O 1
ATOM 658 N N . GLY A 1 85 ? 0.403 6.555 -17.460 1.00 70.06 85 GLY A N 1
ATOM 659 C CA . GLY A 1 85 ? 0.628 8.010 -17.475 1.00 70.06 85 GLY A CA 1
ATOM 660 C C . GLY A 1 85 ? 0.415 8.713 -16.128 1.00 70.06 85 GLY A C 1
ATOM 661 O O . GLY A 1 85 ? -0.359 8.259 -15.293 1.00 70.06 85 GLY A O 1
ATOM 662 N N . LEU A 1 86 ? 1.087 9.853 -15.937 1.00 73.06 86 LEU A N 1
ATOM 663 C CA . LEU A 1 86 ? 1.156 10.587 -14.659 1.00 73.06 86 LEU A CA 1
ATOM 664 C C . LEU A 1 86 ? -0.193 11.158 -14.191 1.00 73.06 86 LEU A C 1
ATOM 666 O O . LEU A 1 86 ? -0.477 11.220 -12.996 1.00 73.06 86 LEU A O 1
ATOM 670 N N . VAL A 1 87 ? -1.039 11.568 -15.138 1.00 79.69 87 VAL A N 1
ATOM 671 C CA . VAL A 1 87 ? -2.368 12.149 -14.866 1.00 79.69 87 VAL A CA 1
ATOM 672 C C . VAL A 1 87 ? -3.484 11.108 -14.872 1.00 79.69 87 VAL A C 1
ATOM 674 O O . VAL A 1 87 ? -4.626 11.408 -14.507 1.00 79.69 87 VAL A O 1
ATOM 677 N N . ARG A 1 88 ? -3.178 9.880 -15.307 1.00 83.06 88 ARG A N 1
ATOM 678 C CA . ARG A 1 88 ? -4.154 8.799 -15.362 1.00 83.06 88 ARG A CA 1
ATOM 679 C C . ARG A 1 88 ? -4.154 8.040 -14.048 1.00 83.06 88 ARG A C 1
ATOM 681 O O . ARG A 1 88 ? -3.149 7.907 -13.360 1.00 83.06 88 ARG A O 1
ATOM 688 N N . ARG A 1 89 ? -5.340 7.576 -13.686 1.00 85.56 89 ARG A N 1
ATOM 689 C CA . ARG A 1 89 ? -5.548 6.797 -12.479 1.00 85.56 89 ARG A CA 1
ATOM 690 C C . ARG A 1 89 ? -5.152 5.352 -12.765 1.00 85.56 89 ARG A C 1
ATOM 692 O O . ARG A 1 89 ? -5.810 4.704 -13.576 1.00 85.56 89 ARG A O 1
ATOM 699 N N . LYS A 1 90 ? -4.112 4.876 -12.086 1.00 88.94 90 LYS A N 1
ATOM 700 C CA . LYS A 1 90 ? -3.707 3.475 -12.095 1.00 88.94 90 LYS A CA 1
ATOM 701 C C . LYS A 1 90 ? -4.451 2.704 -11.017 1.00 88.94 90 LYS A C 1
ATOM 703 O O . LYS A 1 90 ? -4.644 3.216 -9.913 1.00 88.94 90 LYS A O 1
ATOM 708 N N . ARG A 1 91 ? -4.870 1.487 -11.349 1.00 93.06 91 ARG A N 1
ATOM 709 C CA . ARG A 1 91 ? -5.490 0.547 -10.418 1.00 93.06 91 ARG A CA 1
ATOM 710 C C . ARG A 1 91 ? -4.559 -0.635 -10.208 1.00 93.06 91 ARG A C 1
ATOM 712 O O . ARG A 1 91 ? -3.998 -1.161 -11.165 1.00 93.06 91 ARG A O 1
ATOM 719 N N . HIS A 1 92 ? -4.450 -1.050 -8.961 1.00 95.00 92 HIS A N 1
ATOM 720 C CA . HIS A 1 92 ? -3.703 -2.209 -8.532 1.00 95.00 92 HIS A CA 1
ATOM 721 C C . HIS A 1 92 ? -4.608 -3.114 -7.701 1.00 95.00 92 HIS A C 1
ATOM 723 O O . HIS A 1 92 ? -5.351 -2.637 -6.839 1.00 95.00 92 HIS A O 1
ATOM 729 N N . THR A 1 93 ? -4.541 -4.410 -7.964 1.00 95.88 93 THR A N 1
ATOM 730 C CA . THR A 1 93 ? -5.253 -5.440 -7.212 1.00 95.88 93 THR A CA 1
ATOM 731 C C . THR A 1 93 ? -4.316 -6.011 -6.159 1.00 95.88 93 THR A C 1
ATOM 733 O O . THR A 1 93 ? -3.134 -6.234 -6.429 1.00 95.88 93 THR A O 1
ATOM 736 N N . ILE A 1 94 ? -4.840 -6.235 -4.956 1.00 97.19 94 ILE A N 1
ATOM 737 C CA . ILE A 1 94 ? -4.091 -6.808 -3.840 1.00 97.19 94 ILE A CA 1
ATOM 738 C C . ILE A 1 94 ? -4.672 -8.195 -3.579 1.00 97.19 94 ILE A C 1
ATOM 740 O O . ILE A 1 94 ? -5.880 -8.343 -3.421 1.00 97.19 94 ILE A O 1
ATOM 744 N N . THR A 1 95 ? -3.820 -9.216 -3.586 1.00 96.94 95 THR A N 1
ATOM 745 C CA . THR A 1 95 ? -4.215 -10.620 -3.374 1.00 96.94 95 THR A CA 1
ATOM 746 C C . THR A 1 95 ? -3.286 -11.268 -2.361 1.00 96.94 95 THR A C 1
ATOM 748 O O . THR A 1 95 ? -2.103 -10.930 -2.325 1.00 96.94 95 THR A O 1
ATOM 751 N N . GLY A 1 96 ? -3.796 -12.166 -1.520 1.00 96.25 96 GLY A N 1
ATOM 752 C CA . GLY A 1 96 ? -3.006 -12.732 -0.431 1.00 96.25 96 GLY A CA 1
ATOM 753 C C . GLY A 1 96 ? -3.845 -13.360 0.673 1.00 96.25 96 GLY A C 1
ATOM 754 O O . GLY A 1 96 ? -4.978 -13.777 0.439 1.00 96.25 96 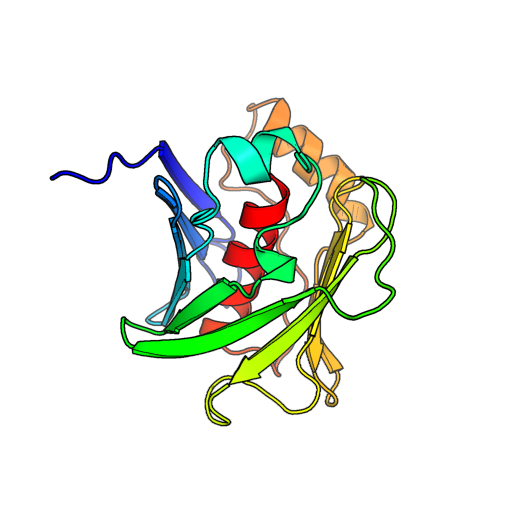GLY A O 1
ATOM 755 N N . ASP A 1 97 ? -3.257 -13.415 1.864 1.00 95.50 97 ASP A N 1
ATOM 756 C CA . ASP A 1 97 ? -3.854 -13.926 3.094 1.00 95.50 97 ASP A CA 1
ATOM 757 C C . ASP A 1 97 ? -5.137 -13.159 3.450 1.00 95.50 97 ASP A C 1
ATOM 759 O O . ASP A 1 97 ? -5.142 -11.928 3.483 1.00 95.50 97 ASP A O 1
ATOM 763 N N . ALA A 1 98 ? -6.215 -13.884 3.752 1.00 90.88 98 ALA A N 1
ATOM 764 C CA . ALA A 1 98 ? -7.515 -13.320 4.112 1.00 90.88 98 ALA A CA 1
ATOM 765 C C . ALA A 1 98 ? -7.511 -12.539 5.442 1.00 90.88 98 ALA A C 1
ATOM 767 O O . ALA A 1 98 ? -8.415 -11.738 5.674 1.00 90.88 98 ALA A O 1
ATOM 768 N N . GLY A 1 99 ? -6.515 -12.752 6.310 1.00 90.25 99 GLY A N 1
ATOM 769 C CA . GLY A 1 99 ? -6.325 -11.981 7.541 1.00 90.25 99 GLY A CA 1
ATOM 770 C C . GLY A 1 99 ? -5.813 -10.557 7.301 1.00 90.25 99 GLY A C 1
ATOM 771 O O . GLY A 1 99 ? -6.021 -9.694 8.147 1.00 90.25 99 GLY A O 1
ATOM 772 N N . PHE A 1 100 ? -5.187 -10.301 6.148 1.00 94.50 100 PHE A N 1
ATOM 773 C CA . PHE A 1 100 ? -4.664 -8.986 5.760 1.00 94.50 100 PHE A CA 1
ATOM 774 C C . PHE A 1 100 ? -5.420 -8.390 4.563 1.00 94.50 100 PHE A C 1
ATOM 776 O O . PHE A 1 100 ? -5.729 -7.201 4.528 1.00 94.50 100 PHE A O 1
ATOM 783 N N . VAL A 1 101 ? -5.723 -9.212 3.557 1.00 96.44 101 VAL A N 1
ATOM 784 C CA . VAL A 1 101 ? -6.373 -8.789 2.318 1.00 96.44 101 VAL A CA 1
ATOM 785 C C . VAL A 1 101 ? -7.884 -8.917 2.457 1.00 96.44 101 VAL A C 1
ATOM 787 O O . VAL A 1 101 ? -8.450 -10.006 2.365 1.00 96.44 101 VAL A O 1
ATOM 790 N N . LEU A 1 102 ? -8.557 -7.779 2.626 1.00 95.69 102 LEU A N 1
ATOM 791 C CA . LEU A 1 102 ? -10.019 -7.733 2.634 1.00 95.69 102 LEU A CA 1
ATOM 792 C C . LEU A 1 102 ? -10.605 -8.088 1.246 1.00 95.69 102 LEU A C 1
ATOM 794 O O . LEU A 1 102 ? -9.963 -7.845 0.220 1.00 95.69 102 LEU A O 1
ATOM 798 N N . PRO A 1 103 ? -11.847 -8.602 1.161 1.00 95.56 103 PRO A N 1
ATOM 799 C CA . PRO A 1 103 ? -12.500 -8.864 -0.123 1.00 95.56 103 PRO A CA 1
ATOM 800 C C . PRO A 1 103 ? -12.525 -7.628 -1.035 1.00 95.56 103 PRO A C 1
ATOM 802 O O . PRO A 1 103 ? -12.843 -6.519 -0.592 1.00 95.56 103 PRO A O 1
ATOM 805 N N . GLY A 1 104 ? -12.123 -7.815 -2.296 1.00 94.25 104 GLY A N 1
ATOM 806 C CA . GLY A 1 104 ? -12.061 -6.750 -3.301 1.00 94.25 104 GLY A CA 1
ATOM 807 C C . GLY A 1 104 ? -11.063 -5.635 -2.983 1.00 94.25 104 GLY A C 1
ATOM 808 O O . GLY A 1 104 ? -11.231 -4.505 -3.451 1.00 94.25 104 GLY A O 1
ATOM 809 N N . MET A 1 105 ? -10.046 -5.919 -2.160 1.00 96.94 105 MET A N 1
ATOM 810 C CA . MET A 1 105 ? -9.039 -4.932 -1.800 1.00 96.94 105 MET A CA 1
ATOM 811 C C . MET A 1 105 ? -8.267 -4.458 -3.030 1.00 96.94 105 MET A C 1
ATOM 813 O O . MET A 1 105 ? -7.644 -5.225 -3.767 1.00 96.94 105 MET A O 1
ATOM 817 N N . GLU A 1 106 ? -8.300 -3.151 -3.240 1.00 96.44 106 GLU A N 1
ATOM 818 C CA . GLU A 1 106 ? -7.608 -2.514 -4.339 1.00 96.44 106 GLU A CA 1
ATOM 819 C C . GLU A 1 106 ? -6.996 -1.189 -3.918 1.00 96.44 106 GLU A C 1
ATOM 821 O O . GLU A 1 106 ? -7.492 -0.445 -3.062 1.00 96.44 106 GLU A O 1
ATOM 826 N N . TYR A 1 107 ? -5.916 -0.881 -4.613 1.00 95.44 107 TYR A N 1
ATOM 827 C CA . TYR A 1 107 ? -5.221 0.373 -4.513 1.00 95.44 107 TYR A CA 1
ATOM 828 C C . TYR A 1 107 ? -5.377 1.138 -5.816 1.00 95.44 107 TYR A C 1
ATOM 830 O O . TYR A 1 107 ? -5.213 0.614 -6.914 1.00 95.44 107 TYR A O 1
ATOM 838 N N . THR A 1 108 ? -5.710 2.410 -5.700 1.00 93.69 108 THR A N 1
ATOM 839 C CA . THR A 1 108 ? -5.891 3.293 -6.836 1.00 93.69 108 THR A CA 1
ATOM 840 C C . THR A 1 108 ? -5.073 4.547 -6.606 1.00 93.69 108 THR A C 1
ATOM 842 O O . THR A 1 108 ? -5.298 5.245 -5.619 1.00 93.69 108 THR A O 1
ATOM 845 N N . GLY A 1 109 ? -4.181 4.883 -7.535 1.00 90.44 109 GLY A N 1
ATOM 846 C CA . GLY A 1 109 ? -3.352 6.078 -7.414 1.00 90.44 109 GLY A CA 1
ATOM 847 C C . GLY A 1 109 ? -3.197 6.852 -8.715 1.00 90.44 109 GLY A C 1
ATOM 848 O O . GLY A 1 109 ? -3.425 6.338 -9.809 1.00 90.44 109 GLY A O 1
ATOM 849 N N . ARG A 1 110 ? -2.859 8.128 -8.581 1.00 86.38 110 ARG A N 1
ATOM 850 C CA . ARG A 1 110 ? -2.554 9.053 -9.671 1.00 86.38 110 ARG A CA 1
ATOM 851 C C . ARG A 1 110 ? -1.422 9.948 -9.198 1.00 86.38 110 ARG A C 1
ATOM 853 O O . ARG A 1 110 ? -1.587 10.586 -8.164 1.00 86.38 110 ARG A O 1
ATOM 860 N N . SER A 1 111 ? -0.352 10.048 -9.981 1.00 80.50 111 SER A N 1
ATOM 861 C CA . SER A 1 111 ? 0.834 10.826 -9.613 1.00 80.50 111 SER A CA 1
ATOM 862 C C . SER A 1 111 ? 0.584 12.336 -9.640 1.00 80.50 111 SER A C 1
ATOM 864 O O . SER A 1 111 ? 1.084 13.043 -8.774 1.00 80.50 111 SER A O 1
ATOM 866 N N . LEU A 1 112 ? -0.210 12.847 -10.596 1.00 77.88 112 LEU A N 1
ATOM 867 C CA . LEU A 1 112 ? -0.457 14.287 -10.745 1.00 77.88 112 LEU A CA 1
ATOM 868 C C . LEU A 1 112 ? -1.948 14.661 -10.906 1.00 77.88 112 LEU A C 1
ATOM 870 O O . LEU A 1 112 ? -2.584 14.298 -11.901 1.00 77.88 112 LEU A O 1
ATOM 874 N N . PRO A 1 113 ? -2.519 15.438 -9.961 1.00 76.25 113 PRO A N 1
ATOM 875 C CA . PRO A 1 113 ? -2.033 15.622 -8.590 1.00 76.25 113 PRO A CA 1
ATOM 876 C C . PRO A 1 113 ? -2.085 14.295 -7.816 1.00 76.25 113 PRO A C 1
ATOM 878 O O . PRO A 1 113 ? -2.972 13.472 -8.094 1.00 76.25 113 PRO A O 1
ATOM 881 N N . ASP A 1 114 ? -1.171 14.147 -6.850 1.00 80.44 114 ASP A N 1
ATOM 882 C CA . ASP A 1 114 ? -1.001 12.965 -5.996 1.00 80.44 114 ASP A CA 1
ATOM 883 C C . ASP A 1 114 ? -2.312 12.651 -5.261 1.00 80.44 114 ASP A C 1
ATOM 885 O O . ASP A 1 114 ? -2.716 13.355 -4.323 1.00 80.44 114 ASP A O 1
ATOM 889 N N . LEU A 1 115 ? -3.023 11.632 -5.749 1.00 87.44 115 LEU A N 1
ATOM 890 C CA . LEU A 1 115 ? -4.294 11.160 -5.215 1.00 87.44 115 LEU A CA 1
ATOM 891 C C . LEU A 1 115 ? -4.296 9.649 -5.130 1.00 87.44 115 LEU A C 1
ATOM 893 O O . LEU A 1 115 ? -4.346 8.962 -6.150 1.00 87.44 115 LEU A O 1
ATOM 897 N N . VAL A 1 116 ? -4.384 9.162 -3.902 1.00 91.62 116 VAL A N 1
ATOM 898 C CA . VAL A 1 116 ? -4.252 7.752 -3.592 1.00 91.62 116 VAL A CA 1
ATOM 899 C C . VAL A 1 116 ? -5.439 7.283 -2.767 1.00 91.62 116 VAL A C 1
ATOM 901 O O . VAL A 1 116 ? -5.949 8.004 -1.908 1.00 91.62 116 VAL A O 1
ATOM 904 N N . THR A 1 117 ? -5.931 6.083 -3.035 1.00 95.94 117 THR A N 1
ATOM 9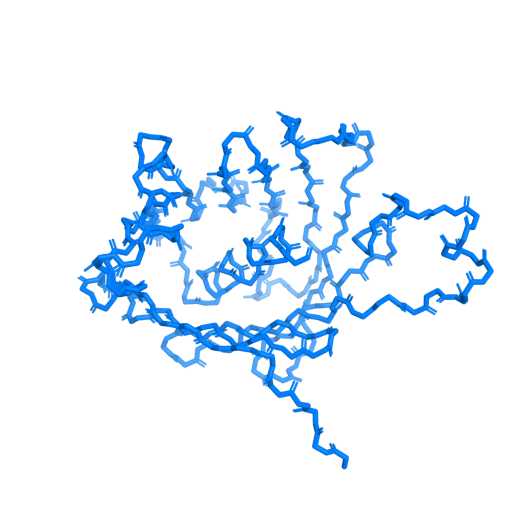05 C CA . THR A 1 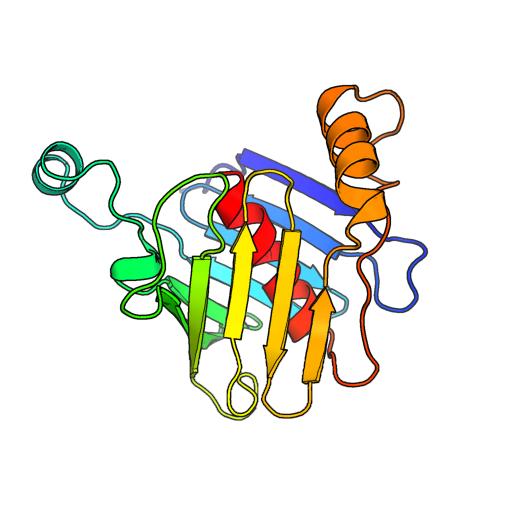117 ? -7.046 5.472 -2.315 1.00 95.94 117 THR A CA 1
ATOM 906 C C . THR A 1 117 ? -6.813 3.978 -2.180 1.00 95.94 117 THR A C 1
ATOM 908 O O . THR A 1 117 ? -6.613 3.296 -3.179 1.00 95.94 117 THR A O 1
ATOM 911 N N . LEU A 1 118 ? -6.894 3.489 -0.949 1.00 97.62 118 LEU A N 1
ATOM 912 C CA . LEU A 1 118 ? -6.992 2.079 -0.614 1.00 97.62 118 LEU A CA 1
ATOM 913 C C . LEU A 1 118 ? -8.441 1.785 -0.214 1.00 97.62 118 LEU A C 1
ATOM 915 O O . LEU A 1 118 ? -9.005 2.467 0.651 1.00 97.62 118 LEU A O 1
ATOM 919 N N . ARG A 1 119 ? -9.062 0.801 -0.858 1.00 97.31 119 ARG A N 1
ATOM 920 C CA . ARG A 1 119 ? -10.448 0.399 -0.590 1.00 97.31 119 ARG A CA 1
ATOM 921 C C . ARG A 1 119 ? -10.599 -1.114 -0.644 1.00 97.31 119 ARG A C 1
ATOM 923 O O . ARG A 1 119 ? -9.735 -1.792 -1.179 1.00 97.31 119 ARG A O 1
ATOM 930 N N . CYS A 1 120 ? -11.717 -1.596 -0.132 1.00 96.31 120 CYS A N 1
ATOM 931 C CA . CYS A 1 120 ? -12.213 -2.958 -0.286 1.00 96.31 120 CYS A CA 1
ATOM 932 C C . CYS A 1 120 ? -13.695 -2.914 -0.696 1.00 96.31 120 CYS A C 1
ATOM 934 O O . CYS A 1 120 ? -14.254 -1.828 -0.903 1.00 96.31 120 CYS A O 1
ATOM 936 N N . ASP A 1 121 ? -14.346 -4.071 -0.791 1.00 96.25 121 ASP A N 1
ATOM 937 C CA . ASP A 1 121 ? -15.773 -4.169 -1.123 1.00 96.25 121 ASP A CA 1
ATOM 938 C C . ASP A 1 121 ? -16.668 -3.468 -0.090 1.00 96.25 121 ASP A C 1
ATOM 940 O O . ASP A 1 121 ? -17.684 -2.871 -0.444 1.00 96.25 121 ASP A O 1
ATOM 944 N N . ALA A 1 122 ? -16.258 -3.452 1.183 1.00 94.25 122 ALA A N 1
ATOM 945 C CA . ALA A 1 122 ? -16.977 -2.760 2.256 1.00 94.25 122 ALA A CA 1
ATOM 946 C C . ALA A 1 122 ? -16.821 -1.225 2.217 1.00 94.25 122 ALA A C 1
ATOM 948 O O . ALA A 1 122 ? -17.519 -0.509 2.940 1.00 94.25 122 ALA A O 1
ATOM 949 N N . GLY A 1 123 ? -15.913 -0.698 1.388 1.00 95.50 123 GLY A N 1
ATOM 950 C CA . GLY A 1 123 ? -15.730 0.734 1.172 1.00 95.50 123 GLY A CA 1
ATOM 951 C C . GLY A 1 123 ? -14.278 1.200 1.257 1.00 95.50 123 GLY A C 1
ATOM 952 O O . GLY A 1 123 ? -13.322 0.436 1.150 1.00 95.50 123 GLY A O 1
ATOM 953 N N . VAL A 1 124 ? -14.100 2.513 1.412 1.00 97.00 124 VAL A N 1
ATOM 954 C CA . VAL A 1 124 ? -12.773 3.142 1.491 1.00 97.00 124 VAL A CA 1
ATOM 955 C C . VAL A 1 124 ? -12.143 2.877 2.856 1.00 97.00 124 VAL A C 1
ATOM 957 O O . VAL A 1 124 ? -12.765 3.154 3.882 1.00 97.00 124 VAL A O 1
ATOM 960 N N . LEU A 1 125 ? -10.888 2.428 2.864 1.00 97.12 125 LEU A N 1
ATOM 961 C CA . LEU A 1 125 ? -10.076 2.287 4.073 1.00 97.12 125 LEU A CA 1
ATOM 962 C C . LEU A 1 125 ? -9.316 3.590 4.334 1.00 97.12 125 LEU A C 1
ATOM 964 O O . LEU A 1 125 ? -9.517 4.249 5.356 1.00 97.12 125 LEU A O 1
ATOM 968 N N . VAL A 1 126 ? -8.508 4.006 3.354 1.00 97.06 126 VAL A N 1
ATOM 969 C CA . VAL A 1 126 ? -7.640 5.186 3.441 1.00 97.06 126 VAL A CA 1
ATOM 970 C C . VAL A 1 126 ? -7.661 5.948 2.119 1.00 97.06 126 VAL A C 1
ATOM 972 O O . VAL A 1 126 ? -7.525 5.354 1.052 1.00 97.06 126 VAL A O 1
ATOM 975 N N . ALA A 1 127 ? -7.828 7.270 2.158 1.00 95.44 127 ALA A N 1
ATOM 976 C CA . ALA A 1 127 ? -7.831 8.098 0.953 1.00 95.44 127 ALA A CA 1
ATOM 977 C C . ALA A 1 127 ? -7.177 9.469 1.149 1.00 95.44 127 ALA A C 1
ATOM 979 O O . ALA A 1 127 ? -7.475 10.190 2.105 1.00 95.44 127 ALA A O 1
ATOM 980 N N . SER A 1 128 ? -6.361 9.879 0.176 1.00 92.00 128 SER A N 1
ATOM 981 C CA . SER A 1 128 ? -5.875 11.254 0.051 1.00 92.00 128 SER A CA 1
ATOM 982 C C . SER A 1 128 ? -7.045 12.235 -0.049 1.00 92.00 128 SER A C 1
ATOM 984 O O . SER A 1 128 ? -8.059 11.979 -0.705 1.00 92.00 128 SER A O 1
ATOM 986 N N . ARG A 1 129 ? -6.893 13.415 0.557 1.00 89.31 129 ARG A N 1
ATOM 987 C CA . ARG A 1 129 ? -7.871 14.502 0.439 1.00 89.31 129 ARG A CA 1
ATOM 988 C C . ARG A 1 129 ? -7.561 15.334 -0.803 1.00 89.31 129 ARG A C 1
ATOM 990 O O . ARG A 1 129 ? -6.492 15.927 -0.889 1.00 89.31 129 ARG A O 1
ATOM 997 N N . ARG A 1 130 ? -8.505 15.420 -1.749 1.00 84.00 130 ARG A N 1
ATOM 998 C CA . ARG A 1 130 ? -8.289 16.122 -3.033 1.00 84.00 130 ARG A CA 1
ATOM 999 C C . ARG A 1 130 ? -7.868 17.582 -2.862 1.00 84.00 130 ARG A C 1
ATOM 1001 O O . ARG A 1 130 ? -6.944 18.016 -3.535 1.00 84.00 130 ARG A O 1
ATOM 1008 N N . TRP A 1 131 ? -8.503 18.297 -1.935 1.00 81.19 131 TRP A N 1
ATOM 1009 C CA . TRP A 1 131 ? -8.184 19.696 -1.630 1.00 81.19 131 TRP A CA 1
ATOM 1010 C C . TRP A 1 131 ? -6.814 19.870 -0.960 1.00 81.19 131 TRP A C 1
ATOM 1012 O O . TRP A 1 131 ? -6.218 20.933 -1.060 1.00 81.19 131 TRP A O 1
ATOM 1022 N N . ALA A 1 132 ? -6.310 18.829 -0.294 1.00 79.75 132 ALA A N 1
ATOM 1023 C CA . ALA A 1 132 ? -5.036 18.870 0.411 1.00 79.75 132 ALA A CA 1
ATOM 1024 C C . ALA A 1 132 ? -3.847 18.520 -0.487 1.00 79.75 132 ALA A C 1
ATOM 1026 O O . ALA A 1 132 ? -2.713 18.766 -0.102 1.00 79.75 132 ALA A O 1
ATOM 1027 N N . SER A 1 133 ? -4.085 17.931 -1.663 1.00 75.88 133 SER A N 1
ATOM 1028 C CA . SER A 1 133 ? -3.011 17.497 -2.562 1.00 75.88 133 SER A CA 1
ATOM 1029 C C . SER A 1 133 ? -2.077 18.655 -2.965 1.00 75.88 133 SER A C 1
ATOM 1031 O O . SER A 1 133 ? -0.877 18.507 -2.756 1.00 75.88 133 SER A O 1
ATOM 1033 N N . PRO A 1 134 ? -2.569 19.842 -3.388 1.00 72.25 134 PRO A N 1
ATOM 1034 C CA . PRO A 1 134 ? -1.697 20.983 -3.694 1.00 72.25 134 PRO A CA 1
ATOM 1035 C C . PRO A 1 134 ? -0.910 21.495 -2.479 1.00 72.25 134 PRO A C 1
ATOM 1037 O O . PRO A 1 134 ? 0.259 21.837 -2.605 1.00 72.25 134 PRO A O 1
ATOM 1040 N N . ILE A 1 135 ? -1.533 21.508 -1.294 1.00 75.25 135 ILE A N 1
ATOM 1041 C CA . ILE A 1 135 ? -0.886 21.942 -0.044 1.00 75.25 135 ILE A CA 1
ATOM 1042 C C . ILE A 1 135 ? 0.218 20.959 0.343 1.00 75.25 135 ILE A C 1
ATOM 1044 O O . ILE A 1 135 ? 1.327 21.370 0.651 1.00 75.25 135 ILE A O 1
ATOM 1048 N N . ASN A 1 136 ? -0.061 19.657 0.282 1.00 76.38 136 ASN A N 1
ATOM 1049 C CA . ASN A 1 136 ? 0.918 18.623 0.594 1.00 76.38 136 ASN A CA 1
ATOM 1050 C C . ASN A 1 136 ? 2.093 18.644 -0.394 1.00 76.38 136 ASN A C 1
ATOM 1052 O O . ASN A 1 136 ? 3.224 18.445 0.035 1.00 76.38 136 ASN A O 1
ATOM 1056 N N . VAL A 1 137 ? 1.852 18.908 -1.685 1.00 72.56 137 VAL A N 1
ATOM 1057 C CA . VAL A 1 137 ? 2.924 19.104 -2.678 1.00 72.56 137 VAL A CA 1
ATOM 1058 C C . VAL A 1 137 ? 3.777 20.312 -2.296 1.00 72.56 137 VAL A C 1
ATOM 1060 O O . VAL A 1 137 ? 4.984 20.164 -2.148 1.00 72.56 137 VAL A O 1
ATOM 1063 N N . ALA A 1 138 ? 3.155 21.459 -2.009 1.00 67.19 138 ALA A N 1
ATOM 1064 C CA . ALA A 1 138 ? 3.876 22.661 -1.595 1.00 67.19 138 ALA A CA 1
ATOM 1065 C C . ALA A 1 138 ? 4.687 22.455 -0.299 1.00 67.19 138 ALA A C 1
ATOM 1067 O O . ALA A 1 138 ? 5.824 22.901 -0.209 1.00 67.19 138 ALA A O 1
ATOM 1068 N N . VAL A 1 139 ? 4.147 21.737 0.691 1.00 70.06 139 VAL A N 1
ATOM 1069 C CA . VAL A 1 139 ? 4.873 21.393 1.929 1.00 70.06 139 VAL A CA 1
ATOM 1070 C C . VAL A 1 139 ? 6.075 20.493 1.633 1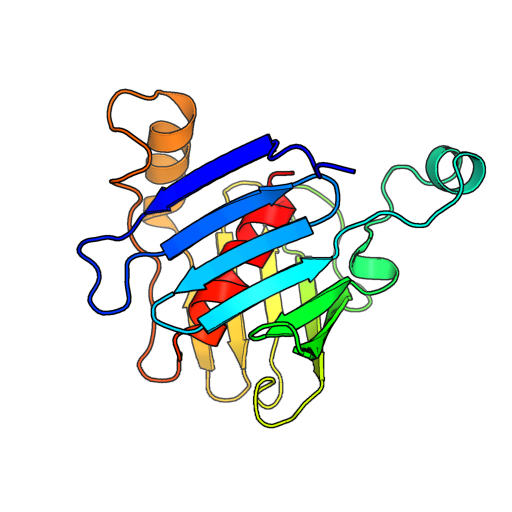.00 70.06 139 VAL A C 1
ATOM 1072 O O . VAL A 1 139 ? 7.146 20.715 2.191 1.00 70.06 139 VAL A O 1
ATOM 1075 N N . THR A 1 140 ? 5.914 19.514 0.738 1.00 67.00 140 THR A N 1
ATOM 1076 C CA . THR A 1 140 ? 6.998 18.584 0.376 1.00 67.00 140 THR A CA 1
ATOM 1077 C C . THR A 1 140 ? 8.101 19.293 -0.423 1.00 67.00 140 THR A C 1
ATOM 1079 O O . THR A 1 140 ? 9.274 19.023 -0.207 1.00 67.00 140 THR A O 1
ATOM 1082 N N . GLU A 1 141 ? 7.743 20.212 -1.325 1.00 66.06 141 GLU A N 1
ATOM 1083 C CA . GLU A 1 141 ? 8.695 20.913 -2.202 1.00 66.06 141 GLU A CA 1
ATOM 1084 C C . GLU A 1 141 ? 9.390 22.110 -1.529 1.00 66.06 141 GLU A C 1
ATOM 1086 O O . GLU A 1 141 ? 10.572 22.342 -1.769 1.00 66.06 141 GLU A O 1
ATOM 1091 N N . TRP A 1 142 ? 8.683 22.885 -0.696 1.00 57.62 142 TRP A N 1
ATOM 1092 C CA . TRP A 1 142 ? 9.159 24.201 -0.238 1.00 57.62 142 TRP A CA 1
ATOM 1093 C C . TRP A 1 142 ? 9.722 24.208 1.189 1.00 57.62 142 TRP A C 1
ATOM 1095 O O . TRP A 1 142 ? 10.230 25.235 1.626 1.00 57.62 142 TRP A O 1
ATOM 1105 N N . SER A 1 143 ? 9.678 23.088 1.922 1.00 53.62 143 SER A N 1
ATOM 1106 C CA . SER A 1 143 ? 10.453 22.851 3.158 1.00 53.62 143 SER A CA 1
ATOM 1107 C C . SER A 1 143 ? 10.377 23.929 4.273 1.00 53.62 143 SER A C 1
ATOM 1109 O O . SER A 1 143 ? 11.244 23.971 5.148 1.00 53.62 143 SER A O 1
ATOM 1111 N N . ILE A 1 144 ? 9.358 24.797 4.323 1.00 44.78 144 ILE A N 1
ATOM 1112 C CA . ILE A 1 144 ? 9.212 25.778 5.428 1.00 44.78 144 ILE A CA 1
ATOM 1113 C C . ILE A 1 144 ? 8.570 25.129 6.663 1.00 44.78 144 ILE A C 1
ATOM 1115 O O . ILE A 1 144 ? 8.828 25.518 7.801 1.00 44.78 144 ILE A O 1
ATOM 1119 N N . VAL A 1 145 ? 7.778 24.081 6.447 1.00 43.94 145 VAL A N 1
ATOM 1120 C CA . VAL A 1 145 ? 7.192 23.266 7.503 1.00 43.94 145 VAL A CA 1
ATOM 1121 C C . VAL A 1 145 ? 7.683 21.856 7.250 1.00 43.94 145 VAL A C 1
ATOM 1123 O O . VAL A 1 145 ? 7.360 21.259 6.230 1.00 43.94 145 VAL A O 1
ATOM 1126 N N . ARG A 1 146 ? 8.557 21.375 8.138 1.00 53.09 146 ARG A N 1
ATOM 1127 C CA . ARG A 1 146 ? 9.106 20.014 8.132 1.00 53.09 146 ARG A CA 1
ATOM 1128 C C . ARG A 1 146 ? 8.004 19.005 7.757 1.00 53.09 146 ARG A C 1
ATOM 1130 O O . ARG A 1 146 ? 6.860 19.208 8.158 1.00 53.09 146 ARG A O 1
ATOM 1137 N N . GLU A 1 147 ? 8.357 17.903 7.091 1.00 53.91 147 GLU A N 1
ATOM 1138 C CA . GLU A 1 147 ? 7.507 16.754 6.671 1.00 53.91 147 GLU A CA 1
ATOM 1139 C C . GLU A 1 147 ? 6.434 16.281 7.693 1.00 53.91 147 GLU A C 1
ATOM 1141 O O . GLU A 1 147 ? 5.503 15.546 7.367 1.00 53.91 147 GLU A O 1
ATOM 1146 N N . TYR A 1 148 ? 6.545 16.746 8.936 1.00 52.84 148 TYR A N 1
ATOM 1147 C CA . TYR A 1 148 ? 5.670 16.570 10.084 1.00 52.84 148 TYR A CA 1
ATOM 1148 C C . TYR A 1 148 ? 4.246 17.161 9.975 1.00 52.84 148 TYR A C 1
ATOM 1150 O O . TYR A 1 148 ? 3.394 16.690 10.729 1.00 52.84 148 TYR A O 1
ATOM 1158 N N . ASP A 1 149 ? 3.942 18.099 9.064 1.00 60.34 149 ASP A N 1
ATOM 1159 C CA . ASP A 1 149 ? 2.594 18.712 8.939 1.00 60.34 149 ASP A CA 1
ATOM 1160 C C . ASP A 1 149 ? 1.884 18.421 7.601 1.00 60.34 149 ASP A C 1
ATOM 1162 O O . ASP A 1 149 ? 1.106 19.226 7.082 1.00 60.34 149 ASP A O 1
ATOM 1166 N N . LEU A 1 150 ? 2.094 17.229 7.036 1.00 77.12 150 LEU A N 1
ATOM 1167 C CA . LEU A 1 150 ? 1.228 16.749 5.960 1.00 77.12 150 LEU A CA 1
ATOM 1168 C C . LEU A 1 150 ? -0.221 16.644 6.449 1.00 77.12 150 LEU A C 1
ATOM 1170 O O . LEU A 1 150 ? -0.514 16.085 7.512 1.00 77.12 150 LEU A O 1
ATOM 1174 N N . ILE A 1 151 ? -1.158 17.118 5.630 1.00 84.62 151 ILE A N 1
ATOM 1175 C CA . ILE A 1 151 ? -2.578 16.955 5.922 1.00 84.62 151 ILE A CA 1
ATOM 1176 C C . ILE A 1 151 ? -2.911 15.469 5.854 1.00 84.62 151 ILE A C 1
ATOM 1178 O O . ILE A 1 151 ? -2.775 14.823 4.808 1.00 84.62 151 ILE A O 1
ATOM 1182 N N . ALA A 1 152 ? -3.390 14.958 6.986 1.00 89.00 152 ALA A N 1
ATOM 1183 C CA . ALA A 1 152 ? -3.734 13.562 7.161 1.00 89.00 152 ALA A CA 1
ATOM 1184 C C . ALA A 1 152 ? -4.765 13.081 6.120 1.00 89.00 152 ALA A C 1
ATOM 1186 O O . ALA A 1 152 ? -5.769 13.773 5.862 1.00 89.00 152 ALA A O 1
ATOM 1187 N N . PRO A 1 153 ? -4.572 11.879 5.538 1.00 92.88 153 PRO A N 1
ATOM 1188 C CA . PRO A 1 153 ? -5.592 11.247 4.721 1.00 92.88 153 PRO A CA 1
ATOM 1189 C C . PRO A 1 153 ? -6.877 11.037 5.527 1.00 92.88 153 PRO A C 1
ATOM 1191 O O . PRO A 1 153 ? -6.922 11.101 6.760 1.00 92.88 153 PRO A O 1
ATOM 1194 N N . ARG A 1 154 ? -7.970 10.785 4.815 1.00 94.88 154 ARG A N 1
ATOM 1195 C CA . ARG A 1 154 ? -9.175 10.249 5.436 1.00 94.88 154 ARG A CA 1
ATOM 1196 C C . ARG A 1 154 ? -8.933 8.770 5.721 1.00 94.88 154 ARG A C 1
ATOM 1198 O O . ARG A 1 154 ? -8.772 8.005 4.779 1.00 94.88 154 ARG A O 1
ATOM 1205 N N . VAL A 1 155 ? -8.969 8.396 6.994 1.00 96.44 155 VAL A N 1
ATOM 1206 C CA . VAL A 1 155 ? -8.957 7.006 7.467 1.00 96.44 155 VAL A CA 1
ATOM 1207 C C . VAL A 1 155 ? -10.344 6.694 8.018 1.00 96.44 155 VAL A C 1
ATOM 1209 O O . VAL A 1 155 ? -10.915 7.509 8.748 1.00 96.44 155 VAL A O 1
ATOM 1212 N N . THR A 1 156 ? -10.932 5.575 7.607 1.00 95.69 156 THR A N 1
ATOM 1213 C CA . THR A 1 156 ? -12.249 5.143 8.092 1.00 95.69 156 THR A CA 1
ATOM 1214 C C . THR A 1 156 ? -12.106 4.141 9.233 1.00 95.69 156 THR A C 1
ATOM 1216 O O . THR A 1 156 ? -11.042 3.575 9.444 1.00 95.69 156 THR A O 1
ATOM 1219 N N . LYS A 1 157 ? -13.200 3.884 9.958 1.00 93.56 157 LYS A N 1
ATOM 1220 C CA . LYS A 1 157 ? -13.240 2.885 11.041 1.00 93.56 157 LYS A CA 1
ATOM 1221 C C . LYS A 1 157 ? -13.003 1.437 10.583 1.00 93.56 157 LYS A C 1
ATOM 1223 O O . LYS A 1 157 ? -12.904 0.559 11.422 1.00 93.56 157 LYS A O 1
ATOM 1228 N N . LEU A 1 158 ? -13.022 1.193 9.270 1.00 93.00 158 LEU A N 1
ATOM 1229 C CA . LEU A 1 158 ? -12.736 -0.116 8.679 1.00 93.00 158 LEU A CA 1
ATOM 1230 C C . LEU A 1 158 ? -11.230 -0.338 8.503 1.00 93.00 158 LEU A C 1
ATOM 1232 O O . LEU A 1 158 ? -10.800 -1.466 8.297 1.00 93.00 158 LEU A O 1
ATOM 1236 N N . ALA A 1 159 ? -10.439 0.737 8.522 1.00 95.81 159 ALA A N 1
ATOM 1237 C CA . ALA A 1 159 ? -8.998 0.639 8.408 1.00 95.81 159 ALA A CA 1
ATOM 1238 C C . ALA A 1 159 ? -8.393 0.193 9.741 1.00 95.81 159 ALA A C 1
ATOM 1240 O O . ALA A 1 159 ? -8.806 0.639 10.809 1.00 95.81 159 ALA A O 1
ATOM 1241 N N . ALA A 1 160 ? -7.376 -0.647 9.623 1.00 96.50 160 ALA A N 1
ATOM 1242 C CA . ALA A 1 160 ? -6.528 -1.118 10.703 1.00 96.50 160 ALA A CA 1
ATOM 1243 C C . ALA A 1 160 ? -5.114 -0.552 10.460 1.00 96.50 160 ALA A C 1
ATOM 1245 O O . ALA A 1 160 ? -4.859 -0.064 9.346 1.00 96.50 160 ALA A O 1
ATOM 1246 N N . PRO A 1 161 ? -4.214 -0.552 11.455 1.00 97.81 161 PRO A N 1
ATOM 1247 C CA . PRO A 1 161 ? -2.870 0.014 11.319 1.00 97.81 161 PRO A CA 1
ATOM 1248 C C . PRO A 1 161 ? -2.120 -0.476 10.071 1.00 97.81 161 PRO A C 1
ATOM 1250 O O . PRO A 1 161 ? -1.574 0.327 9.312 1.00 97.81 161 PRO A O 1
ATOM 1253 N N . GLU A 1 162 ? -2.206 -1.766 9.766 1.00 98.00 162 GLU A N 1
ATOM 1254 C CA . GLU A 1 162 ? -1.596 -2.409 8.606 1.00 98.00 162 GLU A CA 1
ATOM 1255 C C . GLU A 1 162 ? -2.152 -1.896 7.264 1.00 98.00 162 GLU A C 1
ATOM 1257 O O . GLU A 1 162 ? -1.410 -1.738 6.295 1.00 98.00 162 GLU A O 1
ATOM 1262 N N . HIS A 1 163 ? -3.433 -1.514 7.206 1.00 97.88 163 HIS A N 1
ATOM 1263 C CA . HIS A 1 163 ? -4.033 -0.889 6.022 1.00 97.88 163 HIS A CA 1
ATOM 1264 C C . HIS A 1 163 ? -3.499 0.533 5.794 1.00 97.88 163 HIS A C 1
ATOM 1266 O O . HIS A 1 163 ? -3.340 0.979 4.655 1.00 97.88 163 HIS A O 1
ATOM 1272 N N . ILE A 1 164 ? -3.228 1.263 6.877 1.00 97.69 164 ILE A N 1
ATOM 1273 C CA . ILE A 1 164 ? -2.673 2.619 6.828 1.00 97.69 164 ILE A CA 1
ATOM 1274 C C . ILE A 1 164 ? -1.198 2.564 6.425 1.00 97.69 164 ILE A C 1
ATOM 1276 O O . ILE A 1 164 ? -0.783 3.330 5.552 1.00 97.69 164 ILE A O 1
ATOM 1280 N N . ALA A 1 165 ? -0.439 1.629 7.001 1.00 97.94 165 ALA A N 1
ATOM 1281 C CA . ALA A 1 165 ? 0.943 1.353 6.631 1.00 97.94 165 ALA A CA 1
ATOM 1282 C C . ALA A 1 165 ? 1.052 0.956 5.149 1.00 97.94 165 ALA A C 1
ATOM 1284 O O . ALA A 1 165 ? 1.812 1.573 4.403 1.00 97.94 165 ALA A O 1
ATOM 1285 N N . LEU A 1 166 ? 0.206 0.032 4.675 1.00 98.12 166 LEU A N 1
ATOM 1286 C CA . LEU A 1 166 ? 0.156 -0.354 3.262 1.00 98.12 166 LEU A CA 1
ATOM 1287 C C . LEU A 1 166 ? -0.150 0.833 2.342 1.00 98.12 166 LEU A C 1
ATOM 1289 O O . LEU A 1 166 ? 0.512 1.014 1.321 1.00 98.12 166 LEU A O 1
ATOM 1293 N N . TRP A 1 167 ? -1.135 1.666 2.697 1.00 97.06 167 TRP A N 1
ATOM 1294 C CA . TRP A 1 167 ? -1.446 2.875 1.932 1.00 97.06 167 TRP A CA 1
ATOM 1295 C C . TRP A 1 167 ? -0.243 3.825 1.852 1.00 97.06 167 TRP A C 1
ATOM 1297 O O . TRP A 1 167 ? 0.012 4.387 0.786 1.00 97.06 167 TRP A O 1
ATOM 1307 N N . ALA A 1 168 ? 0.496 4.001 2.950 1.00 95.31 168 ALA A N 1
ATOM 1308 C CA . ALA A 1 168 ? 1.666 4.872 2.992 1.00 95.31 168 ALA A CA 1
ATOM 1309 C C . ALA A 1 168 ? 2.810 4.332 2.122 1.00 95.31 168 ALA A C 1
ATOM 1311 O O . ALA A 1 168 ? 3.360 5.087 1.321 1.00 95.31 168 ALA A O 1
ATOM 1312 N N . ALA A 1 169 ? 3.103 3.031 2.208 1.00 95.94 169 ALA A N 1
ATOM 1313 C CA . ALA A 1 169 ? 4.134 2.390 1.396 1.00 95.94 169 ALA A CA 1
ATOM 1314 C C . ALA A 1 169 ? 3.801 2.452 -0.109 1.00 95.94 169 ALA A C 1
ATOM 1316 O O . ALA A 1 169 ? 4.645 2.829 -0.922 1.00 95.94 169 ALA A O 1
ATOM 1317 N N . LEU A 1 170 ? 2.546 2.174 -0.490 1.00 94.94 170 LEU A N 1
ATOM 1318 C CA . LEU A 1 170 ? 2.099 2.243 -1.889 1.00 94.94 170 LEU A CA 1
ATOM 1319 C C . LEU A 1 170 ? 2.050 3.673 -2.435 1.00 94.94 170 LEU A C 1
ATOM 1321 O O . LEU A 1 170 ? 2.192 3.892 -3.639 1.00 94.94 170 LEU A O 1
ATOM 1325 N N . LYS A 1 171 ? 1.801 4.663 -1.574 1.00 91.62 171 LYS A N 1
ATOM 1326 C CA . LYS A 1 171 ? 1.900 6.071 -1.958 1.00 91.62 171 LYS A CA 1
ATOM 1327 C C . LYS A 1 171 ? 3.356 6.445 -2.240 1.00 91.62 171 LYS A C 1
ATOM 1329 O O . LYS A 1 171 ? 3.621 7.110 -3.238 1.00 91.62 171 LYS A O 1
ATOM 1334 N N . GLU A 1 172 ? 4.286 6.013 -1.391 1.00 90.44 172 GLU A N 1
ATOM 1335 C CA . GLU A 1 172 ? 5.714 6.291 -1.565 1.00 90.44 172 GLU A CA 1
ATOM 1336 C C . GLU A 1 172 ? 6.271 5.640 -2.839 1.00 90.44 172 GLU A C 1
ATOM 1338 O O . GLU A 1 172 ? 6.995 6.279 -3.601 1.00 90.44 172 GLU A O 1
ATOM 1343 N N . SER A 1 173 ? 5.823 4.425 -3.172 1.00 89.44 173 SER A N 1
ATOM 1344 C CA . SER A 1 173 ? 6.223 3.749 -4.413 1.00 89.44 173 SER A CA 1
ATOM 1345 C C . SER A 1 173 ? 5.776 4.465 -5.697 1.00 89.44 173 SER A C 1
ATOM 1347 O O . SER A 1 173 ? 6.198 4.075 -6.779 1.00 89.44 173 SER A O 1
ATOM 1349 N N . GLN A 1 174 ? 4.879 5.459 -5.624 1.00 80.94 174 GLN A N 1
ATOM 1350 C CA . GLN A 1 174 ? 4.499 6.293 -6.778 1.00 80.94 174 GLN A CA 1
ATOM 1351 C C . GLN A 1 174 ? 5.395 7.519 -6.967 1.00 80.94 174 GLN A C 1
ATOM 1353 O O . GLN A 1 174 ? 5.280 8.187 -7.998 1.00 80.94 174 GLN A O 1
ATOM 1358 N N . ARG A 1 175 ? 6.212 7.843 -5.959 1.00 71.12 175 ARG A N 1
ATOM 1359 C CA . ARG A 1 175 ? 7.138 8.981 -5.947 1.00 71.12 175 ARG A CA 1
ATOM 1360 C C . ARG A 1 175 ? 8.573 8.572 -6.286 1.00 71.12 175 ARG A C 1
ATOM 1362 O O . ARG A 1 175 ? 9.328 9.428 -6.737 1.00 71.12 175 ARG A O 1
ATOM 1369 N N . SER A 1 176 ? 8.917 7.305 -6.035 1.00 58.16 176 SER A N 1
ATOM 1370 C CA . SER A 1 176 ? 10.232 6.703 -6.308 1.00 58.16 176 SER A CA 1
ATOM 1371 C C . SER A 1 176 ? 10.432 6.300 -7.768 1.00 58.16 176 SER A C 1
ATOM 1373 O O . SER A 1 176 ? 9.420 6.101 -8.480 1.00 58.16 176 SER A O 1
#